Protein AF-A0A0C9RWY4-F1 (afdb_monomer)

Foldseek 3Di:
DLLVVLVVLLVVCVVPNPVVVLVVADLDLVVLVVLLVQLVVQQLPDPSSQSVNLSSLLNLLSNLQDPDAQQVPPPPDPVDDRSLVSLVVSLLRNCPDPGPSVVSSVSSCVSNCPHPNRVVPCVVVVVVSVVVVVVD

pLDDT: mean 85.68, std 7.78, range [58.12, 93.0]

Secondary structure (DSSP, 8-state):
-HHHHHHHHHHHHHHH-HHHHHHHS---GGGHHHHHHHHHHS-TT-TTTHHHHHHHHHHHHHHHHSSS-GGGG----TTS--HHHHHHHHHHHHHHS-STTHHHHHHHHHHHHTSTTTHHHHHHHHHHHHHHHH--

InterPro domains:
  IPR033162 Tubulin-folding cofactor D [PTHR12658] (3-130)

Radius of gyration: 14.64 Å; Cα contacts (8 Å, |Δi|>4): 133; chains: 1; bounding box: 32×34×41 Å

Structure (mmCIF, N/CA/C/O backbone):
data_AF-A0A0C9RWY4-F1
#
_entry.id   AF-A0A0C9RWY4-F1
#
loop_
_atom_site.group_PDB
_atom_site.id
_atom_site.type_symbol
_atom_site.label_atom_id
_atom_site.label_alt_id
_atom_site.label_comp_id
_atom_site.label_asym_id
_atom_site.label_entity_id
_atom_site.label_seq_id
_atom_site.pdbx_PDB_ins_code
_atom_site.Cartn_x
_atom_site.Cartn_y
_atom_site.Cartn_z
_atom_site.occupancy
_atom_site.B_iso_or_equiv
_atom_site.auth_seq_id
_atom_site.auth_comp_id
_atom_site.auth_asym_id
_atom_site.auth_atom_id
_atom_site.pdbx_PDB_model_num
ATOM 1 N N . MET A 1 1 ? 6.882 -14.864 -14.423 1.00 74.62 1 MET A N 1
ATOM 2 C CA . MET A 1 1 ? 5.593 -14.681 -15.126 1.00 74.62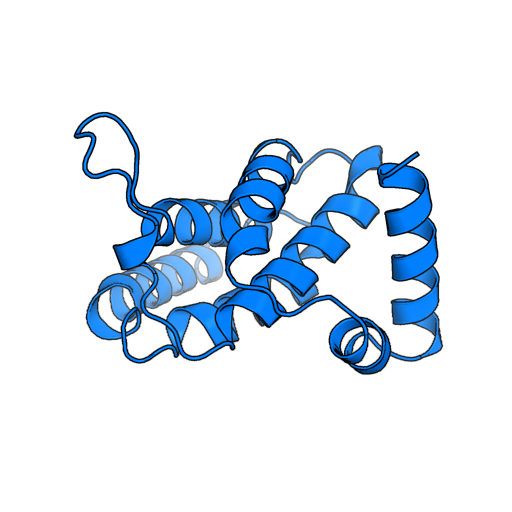 1 MET A CA 1
ATOM 3 C C . MET A 1 1 ? 4.788 -13.520 -14.545 1.00 74.62 1 MET A C 1
ATOM 5 O O . MET A 1 1 ? 4.577 -12.563 -15.271 1.00 74.62 1 MET A O 1
ATOM 9 N N . LEU A 1 2 ? 4.423 -13.533 -13.251 1.00 82.88 2 LEU A N 1
ATOM 10 C CA . LEU A 1 2 ? 3.651 -12.445 -12.615 1.00 82.88 2 LEU A CA 1
ATOM 11 C C . LEU A 1 2 ? 4.293 -11.055 -12.775 1.00 82.88 2 LEU A C 1
ATOM 13 O O . LEU A 1 2 ? 3.631 -10.122 -13.212 1.00 82.88 2 LEU A O 1
ATOM 17 N N . HIS A 1 3 ? 5.589 -10.934 -12.478 1.00 84.25 3 HIS A N 1
ATOM 18 C CA . HIS A 1 3 ? 6.344 -9.682 -12.620 1.00 84.25 3 HIS A CA 1
ATOM 19 C C . HIS A 1 3 ? 6.271 -9.097 -14.042 1.00 84.25 3 HIS A C 1
ATOM 21 O O . HIS A 1 3 ? 6.014 -7.909 -14.216 1.00 84.25 3 HIS A O 1
ATOM 27 N N . THR A 1 4 ? 6.390 -9.950 -15.060 1.00 86.25 4 THR A N 1
ATOM 28 C CA . THR A 1 4 ? 6.280 -9.564 -16.472 1.00 86.25 4 THR A CA 1
ATOM 29 C C . THR A 1 4 ? 4.877 -9.059 -16.811 1.00 86.25 4 THR A C 1
ATOM 31 O O . THR A 1 4 ? 4.742 -8.024 -17.460 1.00 86.25 4 THR A O 1
ATOM 34 N N . CYS A 1 5 ? 3.828 -9.735 -16.325 1.00 88.62 5 CYS A N 1
ATOM 35 C CA . CYS A 1 5 ? 2.444 -9.280 -16.489 1.00 88.62 5 CYS A CA 1
ATOM 36 C C . CYS A 1 5 ? 2.221 -7.906 -15.843 1.00 88.62 5 CYS A C 1
ATOM 38 O O . CYS A 1 5 ? 1.637 -7.023 -16.468 1.00 88.62 5 CYS A O 1
ATOM 40 N N . MET A 1 6 ? 2.740 -7.698 -14.628 1.00 87.75 6 MET A N 1
ATOM 41 C CA . MET A 1 6 ? 2.672 -6.399 -13.953 1.00 87.75 6 MET A CA 1
ATOM 42 C C . MET A 1 6 ? 3.408 -5.322 -14.753 1.00 87.75 6 MET A C 1
ATOM 44 O O . MET A 1 6 ? 2.882 -4.227 -14.921 1.00 87.75 6 MET A O 1
ATOM 48 N N . GLY A 1 7 ? 4.569 -5.645 -15.332 1.00 87.56 7 GLY A N 1
ATOM 49 C CA . GLY A 1 7 ? 5.285 -4.759 -16.251 1.00 87.56 7 GLY A CA 1
ATOM 50 C C . GLY A 1 7 ? 4.425 -4.298 -17.433 1.00 87.56 7 GLY A C 1
ATOM 51 O O . GLY A 1 7 ? 4.360 -3.100 -17.708 1.00 87.56 7 GLY A O 1
ATOM 52 N N . PHE A 1 8 ? 3.704 -5.215 -18.087 1.00 89.81 8 PHE A N 1
ATOM 53 C CA . PHE A 1 8 ? 2.779 -4.863 -19.172 1.00 89.81 8 PHE A CA 1
ATOM 54 C C . PHE A 1 8 ? 1.626 -3.970 -18.702 1.00 89.81 8 PHE A C 1
ATOM 56 O O . PHE A 1 8 ? 1.309 -2.984 -19.368 1.00 89.81 8 PHE A O 1
ATOM 63 N N . LEU A 1 9 ? 1.029 -4.261 -17.543 1.00 90.12 9 LEU A N 1
ATOM 64 C CA . LEU A 1 9 ? -0.034 -3.426 -16.976 1.00 90.12 9 LEU A CA 1
ATOM 65 C C . LEU A 1 9 ? 0.460 -2.005 -16.674 1.00 90.12 9 LEU A C 1
ATOM 67 O O . LEU A 1 9 ? -0.243 -1.039 -16.977 1.00 90.12 9 LEU A O 1
ATOM 71 N N . VAL A 1 10 ? 1.695 -1.852 -16.178 1.00 90.00 10 VAL A N 1
ATOM 72 C CA . VAL A 1 10 ? 2.297 -0.526 -15.974 1.00 90.00 10 VAL A CA 1
ATOM 73 C C . VAL A 1 10 ? 2.377 0.257 -17.282 1.00 90.00 10 VAL A C 1
ATOM 75 O O . VAL A 1 10 ? 2.015 1.433 -17.298 1.00 90.00 10 VAL A O 1
ATOM 78 N N . VAL A 1 11 ? 2.778 -0.368 -18.391 1.00 90.69 11 VAL A N 1
ATOM 79 C CA . VAL A 1 11 ? 2.812 0.310 -19.700 1.00 90.69 11 VAL A CA 1
ATOM 80 C C . VAL A 1 11 ? 1.421 0.822 -20.095 1.00 90.69 11 VAL A C 1
ATOM 82 O O . VAL A 1 11 ? 1.286 1.961 -20.546 1.00 90.69 11 VAL A O 1
ATOM 85 N N . VAL A 1 12 ? 0.365 0.040 -19.852 1.00 90.25 12 VAL A N 1
ATOM 86 C CA . VAL A 1 12 ? -1.020 0.473 -20.112 1.00 90.25 12 VAL A CA 1
ATOM 87 C C . VAL A 1 12 ? -1.405 1.664 -19.230 1.00 90.25 12 VAL A C 1
ATOM 89 O O . VAL A 1 12 ? -1.970 2.635 -19.741 1.00 90.25 12 VAL A O 1
ATOM 92 N N . THR A 1 13 ? -1.051 1.647 -17.937 1.00 89.88 13 THR A N 1
ATOM 93 C CA . THR A 1 13 ? -1.325 2.791 -17.046 1.00 89.88 13 THR A CA 1
ATOM 94 C C . THR A 1 13 ? -0.635 4.073 -17.503 1.00 89.88 13 THR A C 1
ATOM 96 O O . THR A 1 13 ? -1.215 5.148 -17.374 1.00 89.88 13 THR A O 1
ATOM 99 N N . GLN A 1 14 ? 0.561 3.981 -18.089 1.00 87.06 14 GLN A N 1
ATOM 100 C CA . GLN A 1 14 ? 1.275 5.139 -18.631 1.00 87.06 14 GLN A CA 1
ATOM 101 C C . GLN A 1 14 ? 0.619 5.683 -19.909 1.00 87.06 14 GLN A C 1
ATOM 103 O O . GLN A 1 14 ? 0.585 6.893 -20.107 1.00 87.06 14 GLN A O 1
ATOM 108 N N . ALA A 1 15 ? 0.068 4.813 -20.760 1.00 89.69 15 ALA A N 1
ATOM 109 C CA . ALA A 1 15 ? -0.509 5.200 -22.050 1.00 89.69 15 ALA A CA 1
ATOM 110 C C . ALA A 1 15 ? -1.980 5.659 -21.990 1.00 89.69 15 ALA A C 1
ATOM 112 O O . ALA A 1 15 ? -2.448 6.356 -22.895 1.00 89.69 15 ALA A O 1
ATOM 113 N N . ARG A 1 16 ? -2.746 5.210 -20.989 1.00 87.44 16 ARG A N 1
ATOM 114 C CA . ARG A 1 16 ? -4.197 5.469 -20.866 1.00 87.44 16 ARG A CA 1
ATOM 115 C C . ARG A 1 16 ? -4.618 6.016 -19.500 1.00 87.44 16 ARG A C 1
ATOM 117 O O . ARG A 1 16 ? -5.779 6.370 -19.321 1.00 87.44 16 ARG A O 1
ATOM 124 N N . GLY A 1 17 ? -3.688 6.107 -18.554 1.00 87.31 17 GLY A N 1
ATOM 125 C CA . GLY A 1 17 ? -3.962 6.446 -17.162 1.00 87.31 17 GLY A CA 1
ATOM 126 C C . GLY A 1 17 ? -4.303 5.218 -16.313 1.00 87.31 17 GLY A C 1
ATOM 127 O O . GLY A 1 17 ? -4.829 4.214 -16.796 1.00 87.31 17 GLY A O 1
ATOM 128 N N . TYR A 1 18 ? -4.027 5.311 -15.011 1.00 88.00 18 TYR A N 1
ATOM 129 C CA . TYR A 1 18 ? -4.244 4.215 -14.058 1.00 88.00 18 TYR A CA 1
ATOM 130 C C . TYR A 1 18 ? -5.725 3.840 -13.882 1.00 88.00 18 TYR A C 1
ATOM 132 O O . TYR A 1 18 ? -6.028 2.681 -13.616 1.00 88.00 18 TYR A O 1
ATOM 140 N N . LYS A 1 19 ? -6.650 4.792 -14.085 1.00 87.88 19 LYS A N 1
ATOM 141 C CA . LYS A 1 19 ? -8.101 4.591 -13.905 1.00 87.88 19 LYS A CA 1
ATOM 142 C C . LYS A 1 19 ? -8.657 3.460 -14.769 1.00 87.88 19 LYS A C 1
ATOM 144 O O . LYS A 1 19 ? -9.487 2.691 -14.301 1.00 87.88 19 LYS A O 1
ATOM 149 N N . LEU A 1 20 ? -8.187 3.344 -16.015 1.00 89.38 20 LEU A N 1
ATOM 150 C CA . LEU A 1 20 ? -8.634 2.285 -16.918 1.00 89.38 20 LEU A CA 1
ATOM 151 C C . LEU A 1 20 ? -8.246 0.904 -16.381 1.00 89.38 20 LEU A C 1
ATOM 153 O O . LEU A 1 20 ? -9.071 0.002 -16.363 1.00 89.38 20 LEU A O 1
ATOM 157 N N . VAL A 1 21 ? -7.001 0.752 -15.924 1.00 89.00 21 VAL A N 1
ATOM 158 C CA . VAL A 1 21 ? -6.496 -0.526 -15.403 1.00 89.00 21 VAL A CA 1
ATOM 159 C C . VAL A 1 21 ? -7.199 -0.891 -14.102 1.00 89.00 21 VAL A C 1
ATOM 161 O O . VAL A 1 21 ? -7.655 -2.018 -13.967 1.00 89.00 21 VAL A O 1
ATOM 164 N N . VAL A 1 22 ? -7.358 0.075 -13.193 1.00 88.69 22 VAL A N 1
ATOM 165 C CA . VAL A 1 22 ? -8.083 -0.089 -11.925 1.00 88.69 22 VAL A CA 1
ATOM 166 C C . VAL A 1 22 ? -9.487 -0.661 -12.137 1.00 88.69 22 VAL A C 1
ATOM 168 O O . VAL A 1 22 ? -9.849 -1.616 -11.462 1.00 88.69 22 VAL A O 1
ATOM 171 N N . ASN A 1 23 ? -10.236 -0.158 -13.123 1.00 88.38 23 ASN A N 1
ATOM 172 C CA . ASN A 1 23 ? -11.589 -0.642 -13.419 1.00 88.38 23 ASN A CA 1
ATOM 173 C C . ASN A 1 23 ? -11.645 -2.118 -13.852 1.00 88.38 23 ASN A C 1
ATOM 175 O O . ASN A 1 23 ? -12.703 -2.737 -13.769 1.00 88.38 23 ASN A O 1
ATOM 179 N N . HIS A 1 24 ? -10.533 -2.670 -14.343 1.00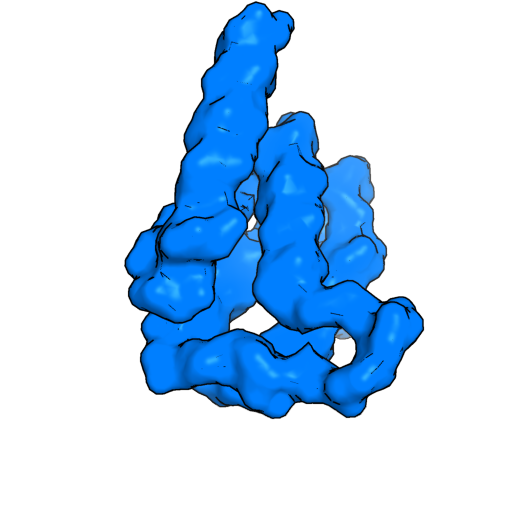 89.00 24 HIS A N 1
ATOM 180 C CA . HIS A 1 24 ? -10.433 -4.058 -14.795 1.00 89.00 24 HIS A CA 1
ATOM 181 C C . HIS A 1 24 ? -9.740 -4.981 -13.785 1.00 89.00 24 HIS A C 1
ATOM 183 O O . HIS A 1 24 ? -9.670 -6.186 -14.029 1.00 89.00 24 HIS A O 1
ATOM 189 N N . LEU A 1 25 ? -9.224 -4.450 -12.673 1.00 88.31 25 LEU A N 1
ATOM 190 C CA . LEU A 1 25 ? -8.688 -5.281 -11.600 1.00 88.31 25 LEU A CA 1
ATOM 191 C C . LEU A 1 25 ? -9.834 -5.996 -10.871 1.00 88.31 25 LEU A C 1
ATOM 193 O O . LEU A 1 25 ? -10.943 -5.464 -10.785 1.00 88.31 25 LEU A O 1
ATOM 197 N N . PRO A 1 26 ? -9.603 -7.209 -10.351 1.00 88.50 26 PRO A N 1
ATOM 198 C CA . PRO A 1 26 ? -10.598 -7.881 -9.531 1.00 88.50 26 PRO A CA 1
ATOM 199 C C . PRO A 1 26 ? -10.774 -7.125 -8.205 1.00 88.50 26 PRO A C 1
ATOM 201 O O . PRO A 1 26 ? -9.820 -6.616 -7.610 1.00 88.50 26 PRO A O 1
ATOM 204 N N . HIS A 1 27 ? -12.025 -7.055 -7.760 1.00 89.31 27 HIS A N 1
ATOM 205 C CA . HIS A 1 27 ? -12.450 -6.332 -6.559 1.00 89.31 27 HIS A CA 1
ATOM 206 C C . HIS A 1 27 ? -12.852 -7.302 -5.436 1.00 89.31 27 HIS A C 1
ATOM 208 O O . HIS A 1 27 ? -13.665 -6.965 -4.574 1.00 89.31 27 HIS A O 1
ATOM 214 N N . GLU A 1 28 ? -12.349 -8.537 -5.478 1.00 87.81 28 GLU A N 1
ATOM 215 C CA . GLU A 1 28 ? -12.722 -9.566 -4.516 1.00 87.81 28 GLU A CA 1
ATOM 216 C C . GLU A 1 28 ? -11.984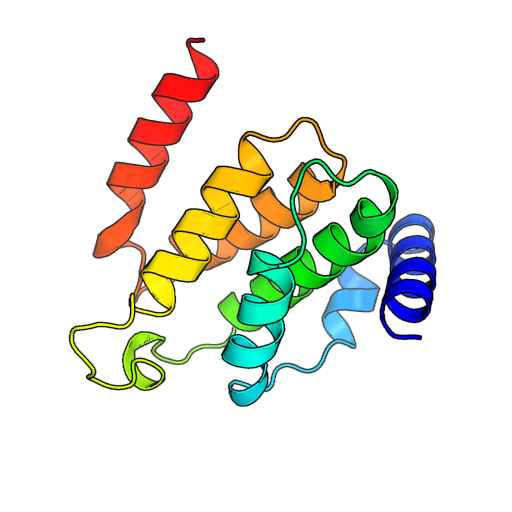 -9.373 -3.195 1.00 87.81 28 GLU A C 1
ATOM 218 O O . GLU A 1 28 ? -10.778 -9.143 -3.137 1.00 87.81 28 GLU A O 1
ATOM 223 N N . VAL A 1 29 ? -12.715 -9.504 -2.093 1.00 83.19 29 VAL A N 1
ATOM 224 C CA . VAL A 1 29 ? -12.159 -9.266 -0.757 1.00 83.19 29 VAL A CA 1
ATOM 225 C C . VAL A 1 29 ? -11.144 -10.352 -0.363 1.00 83.19 29 VAL A C 1
ATOM 227 O O . VAL A 1 29 ? -10.205 -10.094 0.389 1.00 83.19 29 VAL A O 1
ATOM 230 N N . SER A 1 30 ? -11.282 -11.557 -0.923 1.00 85.56 30 SER A N 1
ATOM 231 C CA . SER A 1 30 ? -10.315 -12.656 -0.806 1.00 85.56 30 SER A CA 1
ATOM 232 C C . SER A 1 30 ? -8.927 -12.307 -1.343 1.00 85.56 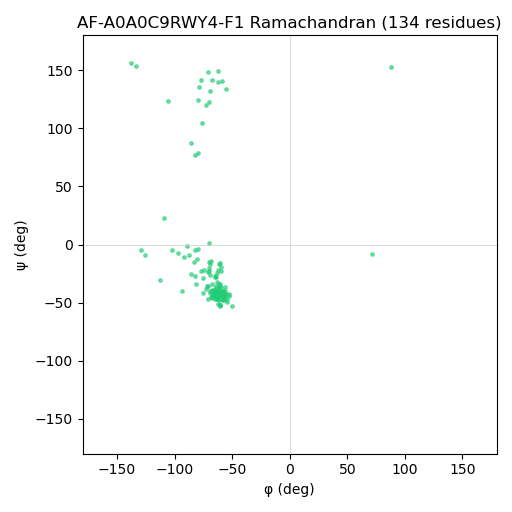30 SER A C 1
ATOM 234 O O . SER A 1 30 ? -7.951 -12.910 -0.896 1.00 85.56 30 SER A O 1
ATOM 236 N N . ASP A 1 31 ? -8.817 -11.323 -2.242 1.00 88.50 31 ASP A N 1
ATOM 237 C CA . ASP A 1 31 ? -7.548 -10.944 -2.868 1.00 88.50 31 ASP A CA 1
ATOM 238 C C . ASP A 1 31 ? -6.681 -10.037 -1.984 1.00 88.50 31 ASP A C 1
ATOM 240 O O . ASP A 1 31 ? -5.489 -9.879 -2.245 1.00 88.50 31 ASP A O 1
ATOM 244 N N . ILE A 1 32 ? -7.221 -9.479 -0.897 1.00 88.81 32 ILE A N 1
ATOM 245 C CA . ILE A 1 32 ? -6.478 -8.557 -0.022 1.00 88.81 32 ILE A CA 1
ATOM 246 C C . ILE A 1 32 ? -5.255 -9.226 0.576 1.00 88.81 32 ILE A C 1
ATOM 248 O O . ILE A 1 32 ? -4.149 -8.705 0.473 1.00 88.81 32 ILE A O 1
ATOM 252 N N . GLU A 1 33 ? -5.444 -10.383 1.201 1.00 89.81 33 GLU A N 1
ATOM 253 C CA . GLU A 1 33 ? -4.371 -11.092 1.881 1.00 89.81 33 GLU A CA 1
ATOM 254 C C . GLU A 1 33 ? -3.245 -11.545 0.925 1.00 89.81 33 GLU A C 1
ATOM 256 O O . GLU A 1 33 ? -2.073 -11.309 1.242 1.00 89.81 33 GLU A O 1
ATOM 261 N N . PRO A 1 34 ? -3.518 -12.168 -0.242 1.00 90.38 34 PRO A N 1
ATOM 262 C CA . PRO A 1 34 ? -2.458 -12.515 -1.184 1.00 90.38 34 PRO A CA 1
ATOM 263 C C . PRO A 1 34 ? -1.781 -11.281 -1.801 1.00 90.38 34 PRO A C 1
ATOM 265 O O . PRO A 1 34 ? -0.553 -11.278 -1.917 1.00 90.38 34 PRO A O 1
ATOM 268 N N . VAL A 1 35 ? -2.525 -10.221 -2.150 1.00 91.81 35 VAL A N 1
ATOM 269 C CA . VAL A 1 35 ? -1.945 -8.979 -2.701 1.00 91.81 35 VAL A CA 1
ATOM 270 C C . VAL A 1 35 ? -1.071 -8.278 -1.661 1.00 91.81 35 VAL A C 1
ATOM 272 O O . VAL A 1 35 ? 0.044 -7.862 -1.978 1.00 91.81 35 VAL A O 1
ATOM 275 N N . LEU A 1 36 ? -1.520 -8.214 -0.407 1.00 91.50 36 LEU A N 1
ATOM 276 C CA . LEU A 1 36 ? -0.764 -7.644 0.704 1.00 91.50 36 LEU A CA 1
ATOM 277 C C . LEU A 1 36 ? 0.526 -8.424 0.970 1.00 91.50 36 LEU A C 1
ATOM 279 O O . LEU A 1 36 ? 1.593 -7.819 1.038 1.00 91.50 36 LEU A O 1
ATOM 283 N N . ARG A 1 37 ? 0.469 -9.762 1.030 1.00 91.12 37 ARG A N 1
ATOM 284 C CA . ARG A 1 37 ? 1.675 -10.596 1.195 1.00 91.12 37 ARG A CA 1
ATOM 285 C C . ARG A 1 37 ? 2.683 -10.399 0.069 1.00 91.12 37 ARG A C 1
ATOM 287 O O . ARG A 1 37 ? 3.890 -10.454 0.306 1.00 91.12 37 ARG A O 1
ATOM 294 N N . LEU A 1 38 ? 2.214 -10.201 -1.162 1.00 90.56 38 LEU A N 1
ATOM 295 C CA . LEU A 1 38 ? 3.091 -9.893 -2.289 1.00 90.56 38 LEU A CA 1
ATOM 296 C C . LEU A 1 38 ? 3.692 -8.491 -2.158 1.00 90.56 38 LEU A C 1
ATOM 298 O O . LEU A 1 38 ? 4.889 -8.334 -2.396 1.00 90.56 38 LEU A O 1
ATOM 302 N N . ALA A 1 39 ? 2.905 -7.496 -1.746 1.00 90.12 39 ALA A N 1
ATOM 303 C CA . ALA A 1 39 ? 3.380 -6.131 -1.537 1.00 90.12 39 ALA A CA 1
ATOM 304 C C . ALA A 1 39 ? 4.449 -6.060 -0.433 1.00 90.12 39 ALA A C 1
ATOM 306 O O . ALA A 1 39 ? 5.487 -5.444 -0.641 1.00 90.12 39 ALA A O 1
ATOM 307 N N . GLU A 1 40 ? 4.260 -6.765 0.685 1.00 90.38 40 GLU A N 1
ATOM 308 C CA . GLU A 1 40 ? 5.236 -6.844 1.785 1.00 90.38 40 GLU A CA 1
ATOM 309 C C . GLU A 1 40 ? 6.569 -7.470 1.354 1.00 90.38 40 GLU A C 1
ATOM 311 O O . GLU A 1 40 ? 7.635 -7.058 1.805 1.00 90.38 40 GLU A O 1
ATOM 316 N N . ARG A 1 41 ? 6.524 -8.470 0.466 1.00 87.44 41 ARG A N 1
ATOM 317 C CA . ARG A 1 41 ? 7.729 -9.120 -0.079 1.00 87.44 41 ARG A CA 1
ATOM 318 C C . ARG A 1 41 ? 8.423 -8.278 -1.143 1.00 87.44 41 ARG A C 1
ATOM 320 O O . ARG A 1 41 ? 9.604 -8.484 -1.417 1.00 87.44 41 ARG A O 1
ATOM 327 N N . THR A 1 42 ? 7.688 -7.372 -1.777 1.00 82.00 42 THR A N 1
ATOM 328 C CA . THR A 1 42 ? 8.205 -6.531 -2.849 1.00 82.00 42 THR A CA 1
ATOM 329 C C . THR A 1 42 ? 8.870 -5.312 -2.223 1.00 82.00 42 THR A C 1
ATOM 331 O O . THR A 1 42 ? 8.232 -4.285 -2.016 1.00 82.00 42 THR A O 1
ATOM 334 N N . ALA A 1 43 ? 10.157 -5.440 -1.886 1.00 67.75 43 ALA A N 1
ATOM 335 C CA . ALA A 1 43 ? 10.911 -4.363 -1.252 1.00 67.75 43 ALA A CA 1
ATOM 336 C C . ALA A 1 43 ? 10.849 -3.066 -2.093 1.00 67.75 43 ALA A C 1
ATOM 338 O O . ALA A 1 43 ? 11.077 -3.124 -3.309 1.00 67.75 43 ALA A O 1
ATOM 339 N N . PRO A 1 44 ? 10.589 -1.899 -1.471 1.00 67.31 44 PRO A N 1
ATOM 340 C CA . PRO A 1 44 ? 10.410 -0.630 -2.185 1.00 67.31 44 PRO A CA 1
ATOM 341 C C . PRO A 1 44 ? 11.671 -0.169 -2.942 1.00 67.31 44 PRO A C 1
ATOM 343 O O . PRO A 1 44 ? 11.564 0.519 -3.959 1.00 67.31 44 PRO A O 1
ATOM 346 N N . ASP A 1 45 ? 12.854 -0.615 -2.510 1.00 67.75 45 ASP A N 1
ATOM 347 C CA . ASP A 1 45 ? 14.147 -0.216 -3.083 1.00 67.75 45 ASP A CA 1
ATOM 348 C C . ASP A 1 45 ? 14.600 -1.069 -4.277 1.00 67.75 45 ASP A C 1
ATOM 350 O O . ASP A 1 45 ? 15.563 -0.736 -4.970 1.00 67.75 45 ASP A O 1
ATOM 354 N N . SER A 1 46 ? 13.904 -2.171 -4.567 1.00 76.50 46 SER A N 1
ATOM 355 C CA . SER A 1 46 ? 14.265 -3.038 -5.691 1.00 76.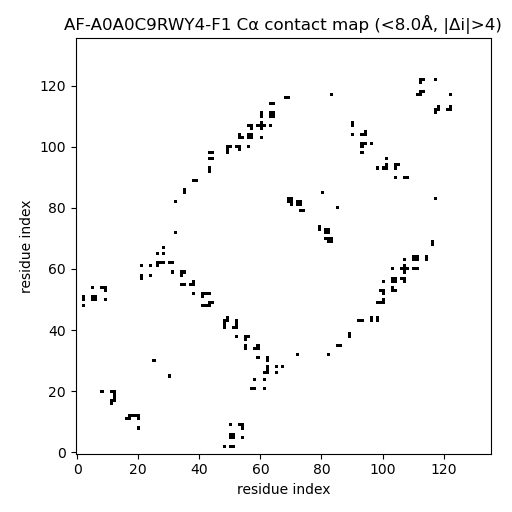50 46 SER A CA 1
ATOM 356 C C . SER A 1 46 ? 13.841 -2.410 -7.020 1.00 76.50 46 SER A C 1
ATOM 358 O O . SER A 1 46 ? 12.666 -2.445 -7.388 1.00 76.50 46 SER A O 1
ATOM 360 N N . PHE A 1 47 ? 14.803 -1.874 -7.783 1.00 76.81 47 PHE A N 1
ATOM 361 C CA . PHE A 1 47 ? 14.545 -1.258 -9.093 1.00 76.81 47 PHE A CA 1
ATOM 362 C C . PHE A 1 47 ? 13.831 -2.212 -10.061 1.00 76.81 47 PHE A C 1
ATOM 364 O O . PHE A 1 47 ? 12.851 -1.822 -10.696 1.00 76.81 47 PHE A O 1
ATOM 371 N N . GLU A 1 48 ? 14.262 -3.476 -10.096 1.00 80.94 48 GLU A N 1
ATOM 372 C CA . GLU A 1 48 ? 13.659 -4.532 -10.915 1.00 80.94 48 GLU A CA 1
ATOM 373 C C . GLU A 1 48 ? 12.176 -4.731 -10.591 1.00 80.94 48 GLU A C 1
ATOM 375 O O . GLU A 1 48 ? 11.345 -4.848 -11.487 1.00 80.94 48 GLU A O 1
ATOM 380 N N . LEU A 1 49 ? 11.804 -4.720 -9.309 1.00 84.69 49 LEU A N 1
ATOM 381 C CA . LEU A 1 49 ? 10.438 -5.005 -8.868 1.00 84.69 49 LEU A CA 1
ATOM 382 C C . LEU A 1 49 ? 9.536 -3.767 -8.811 1.00 84.69 49 LEU A C 1
ATOM 384 O O . LEU A 1 49 ? 8.343 -3.894 -8.534 1.00 84.69 49 LEU A O 1
ATOM 388 N N . ARG A 1 50 ? 10.056 -2.579 -9.129 1.00 82.38 50 ARG A N 1
ATOM 389 C CA . ARG A 1 50 ? 9.305 -1.317 -9.094 1.00 82.38 50 ARG A CA 1
ATOM 390 C C . ARG A 1 50 ? 7.983 -1.353 -9.881 1.00 82.38 50 ARG A C 1
ATOM 392 O O . ARG A 1 50 ? 6.990 -0.864 -9.340 1.00 82.38 50 ARG A O 1
ATOM 399 N N . PRO A 1 51 ? 7.898 -1.938 -11.098 1.00 86.62 51 PRO A N 1
ATOM 400 C CA . PRO A 1 51 ? 6.621 -2.049 -11.807 1.00 86.62 51 PRO A CA 1
ATOM 401 C C . PRO A 1 51 ? 5.612 -2.929 -11.060 1.00 86.62 51 PRO A C 1
ATOM 403 O O . PRO A 1 51 ? 4.419 -2.644 -11.050 1.00 86.62 51 PRO A O 1
ATOM 406 N N . THR A 1 52 ? 6.104 -3.981 -10.400 1.00 89.38 52 THR A N 1
ATOM 407 C CA . THR A 1 52 ? 5.274 -4.891 -9.604 1.00 89.38 52 THR A CA 1
ATOM 408 C C . THR A 1 52 ? 4.779 -4.210 -8.334 1.00 89.38 52 THR A C 1
ATOM 410 O O . THR A 1 52 ? 3.580 -4.243 -8.085 1.00 89.38 52 THR A O 1
ATOM 413 N N . SER A 1 53 ? 5.651 -3.520 -7.589 1.00 89.06 53 SER A N 1
ATOM 414 C CA . SER A 1 53 ? 5.245 -2.747 -6.406 1.00 89.06 53 SER A CA 1
ATOM 415 C C . SER A 1 53 ? 4.174 -1.710 -6.763 1.00 89.06 53 SER A C 1
ATOM 417 O O . SER A 1 53 ? 3.114 -1.679 -6.145 1.00 89.06 53 SER A O 1
ATOM 419 N N . TYR A 1 54 ? 4.381 -0.943 -7.839 1.00 90.12 54 TYR A N 1
ATOM 420 C CA . TYR A 1 54 ? 3.403 0.044 -8.305 1.00 90.12 54 TYR A CA 1
ATOM 421 C C . TYR A 1 54 ? 2.022 -0.572 -8.595 1.00 90.12 54 TYR A C 1
ATOM 423 O O . TYR A 1 54 ? 1.009 -0.022 -8.164 1.00 90.12 54 TYR A O 1
ATOM 431 N N . MET A 1 55 ? 1.965 -1.721 -9.282 1.00 91.44 55 MET A N 1
ATOM 432 C CA . MET A 1 55 ? 0.691 -2.401 -9.563 1.00 91.44 55 MET A CA 1
ATOM 433 C C . MET A 1 55 ? 0.038 -3.005 -8.332 1.00 91.44 55 MET A C 1
ATOM 435 O O . MET A 1 55 ? -1.176 -2.886 -8.186 1.00 91.44 55 MET A O 1
ATOM 439 N N . LEU A 1 56 ? 0.817 -3.603 -7.433 1.00 92.06 56 LEU A N 1
ATOM 440 C CA . LEU A 1 56 ? 0.289 -4.167 -6.194 1.00 92.06 56 LEU A CA 1
ATOM 441 C C . LEU A 1 56 ? -0.285 -3.077 -5.285 1.00 92.06 56 LEU A C 1
ATOM 443 O O . LEU A 1 56 ? -1.360 -3.263 -4.728 1.00 92.06 56 LEU A O 1
ATOM 447 N N . LEU A 1 57 ? 0.377 -1.923 -5.182 1.00 92.38 57 LEU A N 1
ATOM 448 C CA . LEU A 1 57 ? -0.114 -0.784 -4.404 1.00 92.38 57 LEU A CA 1
ATOM 449 C C . LEU A 1 57 ? -1.389 -0.181 -4.999 1.00 92.38 57 LEU A C 1
ATOM 451 O O . LEU A 1 57 ? -2.319 0.131 -4.258 1.00 92.38 57 LEU A O 1
ATOM 455 N N . LEU A 1 58 ? -1.458 -0.049 -6.328 1.00 92.06 58 LEU A N 1
ATOM 456 C CA . LEU A 1 58 ? -2.678 0.393 -7.004 1.00 92.06 58 LEU A CA 1
ATOM 457 C C . LEU A 1 58 ? -3.828 -0.577 -6.753 1.00 92.06 58 LEU A C 1
ATOM 459 O O . LEU A 1 58 ? -4.907 -0.141 -6.367 1.00 92.06 58 LEU A O 1
ATOM 463 N N . TRP A 1 59 ? -3.590 -1.879 -6.916 1.00 93.00 59 TRP A N 1
ATOM 464 C CA . TRP A 1 59 ? -4.602 -2.901 -6.673 1.00 93.00 59 TRP A CA 1
ATOM 465 C C . TRP A 1 59 ? -5.050 -2.912 -5.210 1.00 93.00 59 TRP A C 1
ATOM 467 O O . TRP A 1 59 ? -6.245 -2.910 -4.937 1.00 93.00 59 TRP A O 1
ATOM 477 N N . LEU A 1 60 ? -4.125 -2.798 -4.257 1.00 91.75 60 LEU A N 1
ATOM 478 C CA . LEU A 1 60 ? -4.467 -2.692 -2.841 1.00 91.75 60 LEU A CA 1
ATOM 479 C C . LEU A 1 60 ? -5.303 -1.434 -2.544 1.00 91.75 60 LEU A C 1
ATOM 481 O O . LEU A 1 60 ? -6.193 -1.478 -1.699 1.00 91.75 60 LEU A O 1
ATOM 485 N N . GLY A 1 61 ? -5.068 -0.329 -3.262 1.00 91.56 61 GLY A N 1
ATOM 486 C CA . GLY A 1 61 ? -5.887 0.883 -3.175 1.00 91.56 61 GLY A CA 1
ATOM 487 C C . GLY A 1 61 ? -7.304 0.695 -3.722 1.00 91.56 61 GLY A C 1
ATOM 488 O O . GLY A 1 61 ? -8.256 1.246 -3.183 1.00 91.56 61 GLY A O 1
ATOM 489 N N . VAL A 1 62 ? -7.464 -0.128 -4.757 1.00 91.31 62 VAL A N 1
ATOM 490 C CA . VAL A 1 62 ? -8.783 -0.524 -5.272 1.00 91.31 62 VAL A CA 1
ATOM 491 C C . VAL A 1 62 ? -9.514 -1.401 -4.265 1.00 91.31 62 VAL A C 1
ATOM 493 O O . VAL A 1 62 ? -10.676 -1.155 -3.948 1.00 91.31 62 VAL A O 1
ATOM 496 N N . LEU A 1 63 ? -8.819 -2.391 -3.706 1.00 90.50 63 LEU A N 1
ATOM 497 C CA . LEU A 1 63 ? -9.377 -3.270 -2.685 1.00 90.50 63 LEU A CA 1
ATOM 498 C C . LEU A 1 63 ? -9.744 -2.495 -1.413 1.00 90.50 63 LEU A C 1
ATOM 500 O O . LEU A 1 63 ? -10.735 -2.822 -0.767 1.00 90.50 63 LEU A O 1
ATOM 504 N N . SER A 1 64 ? -9.012 -1.432 -1.065 1.00 88.31 64 SER A N 1
ATOM 505 C CA . SER A 1 64 ? -9.336 -0.613 0.106 1.00 88.31 64 SER A CA 1
ATOM 506 C C . SER A 1 64 ? -10.608 0.227 -0.070 1.00 88.31 64 SER A C 1
ATOM 508 O O . SER A 1 64 ? -11.248 0.526 0.937 1.00 88.31 64 SER A O 1
ATOM 510 N N . MET A 1 65 ? -11.034 0.533 -1.304 1.00 87.06 65 MET A N 1
ATOM 511 C CA . MET A 1 65 ? -12.308 1.218 -1.575 1.00 87.06 65 MET A CA 1
ATOM 512 C C . MET A 1 65 ? -13.545 0.350 -1.318 1.00 87.06 65 MET A C 1
ATOM 514 O O . MET A 1 65 ? -14.636 0.891 -1.126 1.00 87.06 65 MET A O 1
ATOM 518 N N . VAL A 1 66 ? -13.420 -0.981 -1.363 1.00 86.19 66 VAL A N 1
ATOM 519 C CA . VAL A 1 66 ? -14.590 -1.864 -1.265 1.00 86.19 66 VAL A CA 1
ATOM 520 C C . VAL A 1 66 ? -15.163 -1.788 0.166 1.00 86.19 66 VAL A C 1
ATOM 522 O O . VAL A 1 66 ? -14.407 -1.881 1.139 1.00 86.19 66 VAL A O 1
ATOM 525 N N . PRO A 1 67 ? -16.490 -1.609 0.337 1.00 80.12 67 PRO A N 1
ATOM 526 C CA . PRO A 1 67 ? -17.108 -1.372 1.641 1.00 80.12 67 PRO A CA 1
ATOM 527 C C . PRO A 1 67 ? -17.277 -2.678 2.434 1.00 80.12 67 PRO A C 1
ATOM 529 O O . PRO A 1 67 ? -18.359 -3.254 2.510 1.00 80.12 67 PRO A O 1
ATOM 532 N N . PHE A 1 68 ? -16.200 -3.159 3.044 1.00 81.12 68 PHE A N 1
ATOM 533 C CA . PHE A 1 68 ? -16.208 -4.294 3.972 1.00 81.12 68 PHE A CA 1
ATOM 534 C C . PHE A 1 68 ? -15.299 -3.982 5.164 1.00 81.12 68 PHE A C 1
ATOM 536 O O . PHE A 1 68 ? -14.375 -3.189 5.040 1.00 81.12 68 PHE A O 1
ATOM 543 N N . GLN A 1 69 ? -15.521 -4.611 6.316 1.00 80.31 69 GLN A N 1
ATOM 544 C CA . GLN A 1 69 ? -14.678 -4.407 7.502 1.00 80.31 69 GLN A CA 1
ATOM 545 C C . GLN A 1 69 ? -13.381 -5.219 7.398 1.00 80.31 69 GLN A C 1
ATOM 547 O O . GLN A 1 69 ? -13.439 -6.444 7.259 1.00 80.31 69 GLN A O 1
ATOM 552 N N . LEU A 1 70 ? -12.221 -4.560 7.507 1.00 80.81 70 LEU A N 1
ATOM 553 C CA . LEU A 1 70 ? -10.908 -5.228 7.437 1.00 80.81 70 LEU A CA 1
ATOM 554 C C . LEU A 1 70 ? -10.667 -6.209 8.592 1.00 80.81 70 LEU A C 1
ATOM 556 O O . LEU A 1 70 ? -9.985 -7.212 8.404 1.00 80.81 70 LEU A O 1
ATOM 560 N N . SER A 1 71 ? -11.295 -5.973 9.746 1.00 78.50 71 SER A N 1
ATOM 561 C CA . SER A 1 71 ? -11.200 -6.836 10.930 1.00 78.50 71 SER A CA 1
ATOM 562 C C . SER A 1 71 ? -11.678 -8.273 10.697 1.00 78.50 71 SER A C 1
ATOM 564 O O . SER A 1 71 ? -11.303 -9.170 11.442 1.00 78.50 71 SER A O 1
ATOM 566 N N . ARG A 1 72 ? -12.478 -8.532 9.651 1.00 79.75 72 ARG A N 1
ATOM 567 C CA . ARG A 1 72 ? -12.938 -9.891 9.308 1.00 79.75 72 ARG A CA 1
ATOM 568 C C . ARG A 1 72 ? -11.828 -10.807 8.789 1.00 79.75 72 ARG A C 1
ATOM 570 O O . ARG A 1 72 ? -12.031 -12.015 8.740 1.00 79.75 72 ARG A O 1
ATOM 577 N N . PHE A 1 73 ? -10.698 -10.238 8.376 1.00 76.25 73 PHE A N 1
ATOM 578 C CA . PHE A 1 73 ? -9.548 -10.979 7.853 1.00 76.25 73 PHE A CA 1
ATOM 579 C C . PHE A 1 73 ? -8.478 -11.232 8.912 1.00 76.25 73 PHE A C 1
ATOM 581 O O . PHE A 1 73 ? -7.534 -11.983 8.663 1.00 76.25 73 PHE A O 1
ATOM 588 N N . ASP A 1 74 ? -8.634 -10.646 10.097 1.00 79.88 74 ASP A N 1
ATOM 589 C CA . ASP A 1 74 ? -7.731 -10.895 11.204 1.00 79.88 74 ASP A CA 1
ATOM 590 C C . ASP A 1 74 ? -7.999 -12.300 11.746 1.00 79.88 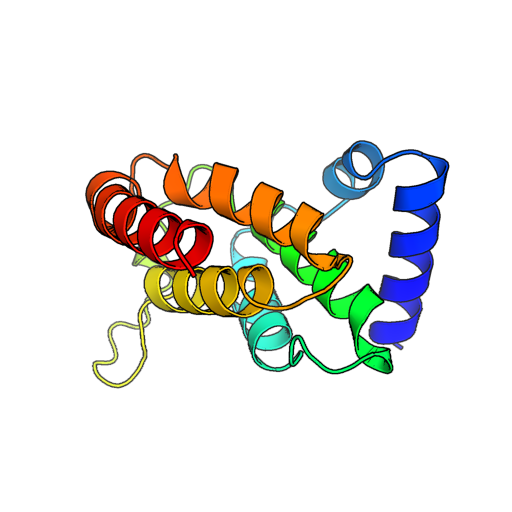74 ASP A C 1
ATOM 592 O O . ASP A 1 74 ? -9.101 -12.628 12.183 1.00 79.88 74 ASP A O 1
ATOM 596 N N . SER A 1 75 ? -6.978 -13.158 11.709 1.00 69.44 75 SER A N 1
ATOM 597 C CA . SER A 1 75 ? -7.096 -14.574 12.086 1.00 69.44 75 SER A CA 1
ATOM 598 C C . SER A 1 75 ? -7.305 -14.796 13.593 1.00 69.44 75 SER A C 1
ATOM 600 O O . SER A 1 75 ? -7.369 -15.935 14.035 1.00 69.44 75 SER A O 1
ATOM 602 N N . GLY A 1 76 ? -7.388 -13.730 14.400 1.00 65.19 76 GLY A N 1
ATOM 603 C CA . GLY A 1 76 ? -7.519 -13.791 15.862 1.00 65.19 76 GLY A CA 1
ATOM 604 C C . GLY A 1 76 ? -6.256 -14.254 16.599 1.00 65.19 76 GLY A C 1
ATOM 605 O O . GLY A 1 76 ? -6.194 -14.155 17.823 1.00 65.19 76 GLY A O 1
ATOM 606 N N . ASP A 1 77 ? -5.236 -14.713 15.871 1.00 71.81 77 ASP A N 1
ATOM 607 C CA . ASP A 1 77 ? -3.956 -15.125 16.432 1.00 71.81 77 ASP A CA 1
ATOM 608 C C . ASP A 1 77 ? -3.171 -13.917 16.950 1.00 71.81 77 ASP A C 1
ATOM 610 O O . ASP A 1 77 ? -2.814 -13.010 16.196 1.00 71.81 77 ASP A O 1
ATOM 614 N N . SER A 1 78 ? -2.815 -13.948 18.235 1.00 66.12 78 SER A N 1
ATOM 615 C CA . SER A 1 78 ? -2.053 -12.892 18.917 1.00 66.12 78 SER A CA 1
ATOM 616 C C . SER A 1 78 ? -0.662 -12.631 18.325 1.00 66.12 78 SER A C 1
ATOM 618 O O . SER A 1 78 ? -0.057 -11.600 18.610 1.00 66.12 78 SER A O 1
ATOM 620 N N . ASN A 1 79 ? -0.152 -13.549 17.500 1.00 70.00 79 ASN A N 1
ATOM 621 C CA . ASN A 1 79 ? 1.162 -13.448 16.873 1.00 70.00 79 ASN A CA 1
ATOM 622 C C . ASN A 1 79 ? 1.129 -12.782 15.482 1.00 70.00 79 ASN A C 1
ATOM 624 O O . ASN A 1 79 ? 2.181 -12.463 14.928 1.00 70.00 79 ASN A O 1
ATOM 628 N N . THR A 1 80 ? -0.061 -12.569 14.907 1.00 76.06 80 THR A N 1
ATOM 629 C CA . THR A 1 80 ? -0.219 -12.006 13.560 1.00 76.06 80 THR A CA 1
ATOM 630 C C . THR A 1 80 ? -0.696 -10.562 13.655 1.00 76.06 80 THR A C 1
ATOM 632 O O . THR A 1 80 ? -1.728 -10.273 14.255 1.00 76.06 80 THR A O 1
ATOM 635 N N . LYS A 1 81 ? 0.054 -9.628 13.053 1.00 85.12 81 LYS A N 1
ATOM 636 C CA . LYS A 1 81 ? -0.376 -8.225 12.957 1.00 85.12 81 LYS A CA 1
ATOM 637 C C . LYS A 1 81 ? -1.712 -8.141 12.204 1.00 85.12 81 LYS A C 1
ATOM 639 O O . LYS A 1 81 ? -1.843 -8.816 11.179 1.00 85.12 81 LYS A O 1
ATOM 644 N N . PRO A 1 82 ? -2.643 -7.271 12.631 1.00 89.25 82 PRO A N 1
ATOM 645 C CA . PRO A 1 82 ? -3.895 -7.100 11.916 1.00 89.25 82 PRO A CA 1
ATOM 646 C C . PRO A 1 82 ? -3.644 -6.573 10.500 1.00 89.25 82 PRO A C 1
ATOM 648 O O . PRO A 1 82 ? -2.681 -5.832 10.256 1.00 89.25 82 PRO A O 1
ATOM 651 N N . VAL A 1 83 ? -4.515 -6.942 9.562 1.00 89.81 83 VAL A N 1
ATOM 652 C CA . VAL A 1 83 ? -4.408 -6.590 8.137 1.00 89.81 83 VAL A CA 1
ATOM 653 C C . VAL A 1 83 ? -4.324 -5.074 7.957 1.00 89.81 83 VAL A C 1
ATOM 655 O O . VAL A 1 83 ? -3.499 -4.583 7.189 1.00 89.81 83 VAL A O 1
ATOM 658 N N . SER A 1 84 ? -5.099 -4.316 8.733 1.00 90.44 84 SER A N 1
ATOM 659 C CA . SER A 1 84 ? -5.059 -2.849 8.750 1.00 90.44 84 SER A CA 1
ATOM 660 C C . SER A 1 84 ? -3.669 -2.301 9.089 1.00 90.44 84 SER A C 1
ATOM 662 O O . SER A 1 84 ? -3.155 -1.432 8.383 1.00 90.44 84 SER A O 1
ATOM 664 N N . LYS A 1 85 ? -3.012 -2.844 10.122 1.00 90.81 85 LYS A N 1
ATOM 665 C CA . LYS A 1 85 ? -1.668 -2.410 10.525 1.00 90.81 85 LYS A CA 1
ATOM 666 C C . LYS A 1 85 ? -0.623 -2.769 9.473 1.00 90.81 85 LYS A C 1
ATOM 668 O O . LYS A 1 85 ? 0.264 -1.966 9.207 1.00 90.81 85 LYS A O 1
ATOM 673 N N . ARG A 1 86 ? -0.740 -3.942 8.852 1.00 92.25 86 ARG A N 1
ATOM 674 C CA . ARG A 1 86 ? 0.157 -4.381 7.773 1.00 92.25 86 ARG A CA 1
ATOM 675 C C . ARG A 1 86 ? 0.056 -3.477 6.543 1.00 92.25 86 ARG A C 1
ATOM 677 O O . ARG A 1 86 ? 1.079 -3.019 6.044 1.00 92.25 86 ARG A O 1
ATOM 684 N N . ILE A 1 87 ? -1.162 -3.144 6.103 1.00 92.12 87 ILE A N 1
ATOM 685 C CA . ILE A 1 87 ? -1.388 -2.186 5.005 1.00 92.12 87 ILE A CA 1
ATOM 686 C C . ILE A 1 87 ? -0.774 -0.825 5.353 1.00 92.12 87 ILE A C 1
ATOM 688 O O . ILE A 1 87 ? -0.105 -0.210 4.524 1.00 92.12 87 ILE A O 1
ATOM 692 N N . PHE A 1 88 ? -0.960 -0.370 6.589 1.00 92.31 88 PHE A N 1
ATOM 693 C CA . PHE A 1 88 ? -0.408 0.894 7.059 1.00 92.31 88 PHE A CA 1
ATOM 694 C C . PHE A 1 88 ? 1.130 0.923 7.057 1.00 92.31 88 PHE A C 1
ATOM 696 O O . PHE A 1 88 ? 1.726 1.898 6.596 1.00 92.31 88 PHE A O 1
ATOM 703 N N . ASP A 1 89 ? 1.776 -0.159 7.501 1.00 91.62 89 ASP A N 1
ATOM 704 C CA . ASP A 1 89 ? 3.235 -0.308 7.455 1.00 91.62 89 ASP A CA 1
ATOM 705 C C . ASP A 1 89 ? 3.740 -0.284 5.990 1.00 91.62 89 ASP A C 1
ATOM 707 O O . ASP A 1 89 ? 4.721 0.397 5.682 1.00 91.62 89 ASP A O 1
ATOM 711 N N . VAL A 1 90 ? 3.028 -0.943 5.063 1.00 91.50 90 VAL A N 1
ATOM 712 C CA . VAL A 1 90 ? 3.329 -0.921 3.615 1.00 91.50 90 VAL A CA 1
ATOM 713 C C . VAL A 1 90 ? 3.202 0.489 3.030 1.00 91.50 90 VAL A C 1
ATOM 715 O O . VAL A 1 90 ? 4.053 0.895 2.234 1.00 91.50 90 VAL A O 1
ATOM 718 N N . ILE A 1 91 ? 2.178 1.253 3.423 1.00 91.81 91 ILE A N 1
ATOM 719 C CA . ILE A 1 91 ? 1.995 2.648 2.995 1.00 91.81 91 ILE A CA 1
ATOM 720 C C . ILE A 1 91 ? 3.189 3.499 3.433 1.00 91.81 91 ILE A C 1
ATOM 722 O O . ILE A 1 91 ? 3.789 4.165 2.589 1.00 91.81 91 ILE A O 1
ATOM 726 N N . LYS A 1 92 ? 3.557 3.456 4.723 1.00 89.88 92 LYS A N 1
ATOM 727 C CA . LYS A 1 92 ? 4.685 4.233 5.264 1.00 89.88 92 LYS A CA 1
ATOM 728 C C . LYS A 1 92 ? 5.990 3.873 4.543 1.00 89.88 92 LYS A C 1
ATOM 730 O O . LYS A 1 92 ? 6.675 4.763 4.049 1.00 89.88 92 LYS A O 1
ATOM 735 N N . ALA A 1 93 ? 6.279 2.579 4.383 1.00 89.06 93 ALA A N 1
ATOM 736 C CA . ALA A 1 93 ? 7.495 2.107 3.719 1.00 89.06 93 ALA A CA 1
ATOM 737 C C . ALA A 1 93 ? 7.609 2.564 2.254 1.00 89.06 93 ALA A C 1
ATOM 739 O O . ALA A 1 93 ? 8.689 2.949 1.810 1.00 89.06 93 ALA A O 1
ATOM 740 N N . ASN A 1 94 ? 6.508 2.540 1.495 1.00 87.44 94 ASN A N 1
ATOM 741 C CA . ASN A 1 94 ? 6.541 2.932 0.084 1.00 87.44 94 ASN A CA 1
ATOM 742 C C . ASN A 1 94 ? 6.467 4.453 -0.124 1.00 87.44 94 ASN A C 1
ATOM 744 O O . ASN A 1 94 ? 6.996 4.933 -1.120 1.00 87.44 94 ASN A O 1
ATOM 748 N N . LEU A 1 95 ? 5.860 5.218 0.793 1.00 87.62 95 LEU A N 1
ATOM 749 C CA . LEU A 1 95 ? 5.863 6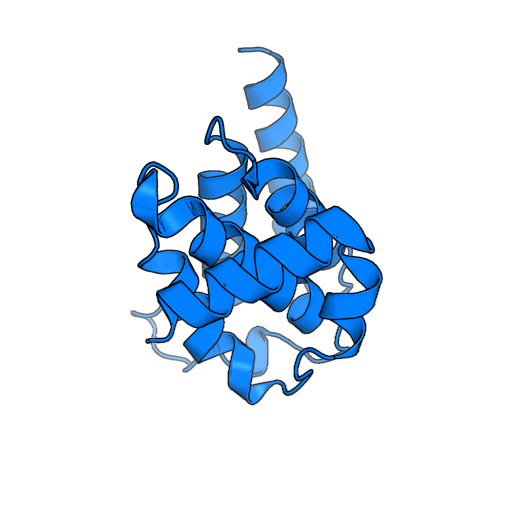.687 0.733 1.00 87.62 95 LEU A CA 1
ATOM 750 C C . LEU A 1 95 ? 7.233 7.288 1.075 1.00 87.62 95 LEU A C 1
ATOM 752 O O . LEU A 1 95 ? 7.610 8.285 0.465 1.00 87.62 95 LEU A O 1
ATOM 756 N N . SER A 1 96 ? 7.982 6.684 2.007 1.00 84.38 96 SER A N 1
ATOM 757 C CA . SER A 1 96 ? 9.357 7.108 2.324 1.00 84.38 96 SER A CA 1
ATOM 758 C C . SER A 1 96 ? 10.359 6.796 1.209 1.00 84.38 96 SER A C 1
ATOM 760 O O . SER A 1 96 ? 11.436 7.386 1.165 1.00 84.38 96 SER A O 1
ATOM 762 N N . ALA A 1 97 ? 10.039 5.866 0.308 1.00 80.88 97 ALA A N 1
ATOM 763 C CA . ALA A 1 97 ? 10.929 5.498 -0.783 1.00 80.88 97 ALA A CA 1
ATOM 764 C C . ALA A 1 97 ? 10.914 6.553 -1.902 1.00 80.88 97 ALA A C 1
ATOM 766 O O . ALA A 1 97 ? 9.871 7.083 -2.285 1.00 80.88 97 ALA A O 1
ATOM 767 N N . VAL A 1 98 ? 12.072 6.828 -2.508 1.00 66.31 98 VAL A N 1
ATOM 768 C CA . VAL A 1 98 ? 12.170 7.710 -3.685 1.00 66.31 98 VAL A CA 1
ATOM 769 C C . VAL A 1 98 ? 11.819 6.900 -4.935 1.00 66.31 98 VAL A C 1
ATOM 771 O O . VAL A 1 98 ? 12.686 6.442 -5.685 1.00 66.31 98 VAL A O 1
ATOM 774 N N . SER A 1 99 ? 10.528 6.645 -5.152 1.00 66.19 99 SER A N 1
ATOM 775 C CA . SER A 1 99 ? 10.076 5.756 -6.222 1.00 66.19 99 SER A CA 1
ATOM 776 C C . SER A 1 99 ? 8.916 6.337 -7.041 1.00 66.19 99 SER A C 1
ATOM 778 O O . SER A 1 99 ? 8.092 7.109 -6.560 1.00 66.19 99 SER A O 1
ATOM 780 N N . LYS A 1 100 ? 8.782 5.907 -8.307 1.00 60.28 100 LYS A N 1
ATOM 781 C CA . LYS A 1 100 ? 7.557 6.161 -9.100 1.00 60.28 100 LYS A CA 1
ATOM 782 C C . LYS A 1 100 ? 6.311 5.520 -8.467 1.00 60.28 100 LYS A C 1
ATOM 784 O O . LYS A 1 100 ? 5.193 5.902 -8.817 1.00 60.28 100 LYS A O 1
ATOM 789 N N . ALA A 1 101 ? 6.501 4.573 -7.541 1.00 65.06 101 ALA A N 1
ATOM 790 C CA . ALA A 1 101 ? 5.414 3.944 -6.812 1.00 65.06 101 ALA A CA 1
ATOM 791 C C . ALA A 1 101 ? 4.717 4.904 -5.839 1.00 65.06 101 ALA A C 1
ATOM 793 O O . ALA A 1 101 ? 3.573 4.645 -5.485 1.00 65.06 101 ALA A O 1
ATOM 794 N N . ASN A 1 102 ? 5.315 6.064 -5.534 1.00 75.94 102 ASN A N 1
ATOM 795 C CA . ASN A 1 102 ? 4.746 7.053 -4.616 1.00 75.94 102 ASN A CA 1
ATOM 796 C C . ASN A 1 102 ? 3.350 7.504 -5.049 1.00 75.94 102 ASN A C 1
ATOM 798 O O . ASN A 1 102 ? 2.476 7.646 -4.208 1.00 75.94 102 ASN A O 1
ATOM 802 N N . SER A 1 103 ? 3.088 7.634 -6.354 1.00 84.81 103 SER A N 1
ATOM 803 C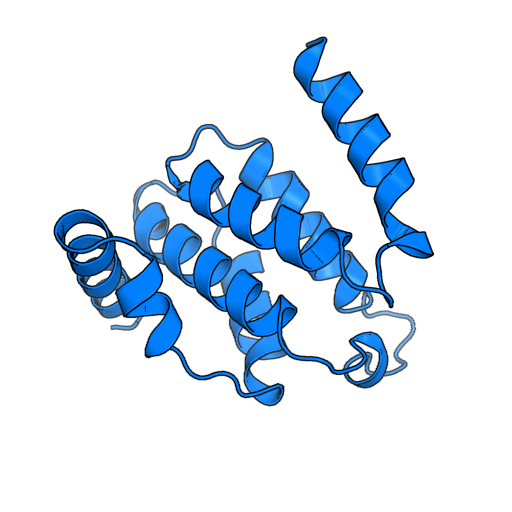 CA . SER A 1 103 ? 1.739 7.964 -6.841 1.00 84.81 103 SER A CA 1
ATOM 804 C C . SER A 1 103 ? 0.697 6.878 -6.523 1.00 84.81 103 SER A C 1
ATOM 806 O O . SER A 1 103 ? -0.434 7.203 -6.164 1.00 84.81 103 SER A O 1
ATOM 808 N N . ALA A 1 104 ? 1.076 5.597 -6.593 1.00 88.75 104 ALA A N 1
ATOM 809 C CA . ALA A 1 104 ? 0.222 4.484 -6.181 1.00 88.75 104 ALA A CA 1
ATOM 810 C C . ALA A 1 104 ? 0.086 4.405 -4.658 1.00 88.75 104 ALA A C 1
ATOM 812 O O . ALA A 1 104 ? -1.004 4.148 -4.158 1.00 88.75 104 ALA A O 1
ATOM 813 N N . SER A 1 105 ? 1.162 4.667 -3.914 1.00 89.31 105 SER A N 1
ATOM 814 C CA . SER A 1 105 ? 1.133 4.718 -2.450 1.00 89.31 105 SER A CA 1
ATOM 815 C C . SER A 1 105 ? 0.259 5.859 -1.936 1.00 89.31 105 SER A C 1
ATOM 817 O O . SER A 1 105 ? -0.487 5.651 -0.988 1.00 89.31 105 SER A O 1
ATOM 819 N N . SER A 1 106 ? 0.292 7.030 -2.581 1.00 90.38 106 SER A N 1
ATOM 820 C CA . SER A 1 106 ? -0.601 8.155 -2.283 1.00 90.38 106 SER A CA 1
ATOM 821 C C . SER A 1 106 ? -2.058 7.827 -2.601 1.00 90.38 106 SER A C 1
ATOM 823 O O . SER A 1 106 ? -2.953 8.200 -1.849 1.00 90.38 106 SER A O 1
ATOM 825 N N . PHE A 1 107 ? -2.312 7.113 -3.702 1.00 91.31 107 PHE A N 1
ATOM 826 C CA . PHE A 1 107 ? -3.653 6.629 -4.027 1.00 91.31 107 PHE A CA 1
ATOM 827 C C . PHE A 1 107 ? -4.160 5.652 -2.956 1.00 91.31 107 PHE A C 1
ATOM 829 O O . PHE A 1 107 ? -5.236 5.850 -2.395 1.00 91.31 107 PHE A O 1
ATOM 836 N N . LEU A 1 108 ? -3.358 4.641 -2.613 1.00 92.50 108 LEU A N 1
ATOM 837 C CA . LEU A 1 108 ? -3.671 3.683 -1.556 1.00 92.50 108 LEU A CA 1
ATOM 838 C C . LEU A 1 108 ? -3.910 4.381 -0.212 1.00 92.50 108 LEU A C 1
ATOM 840 O O . LEU A 1 108 ? -4.895 4.068 0.452 1.00 92.50 108 LEU A O 1
ATOM 844 N N . SER A 1 109 ? -3.044 5.316 0.190 1.00 92.44 109 SER A N 1
ATOM 845 C CA . SER A 1 109 ? -3.164 6.001 1.477 1.00 92.44 109 SER A CA 1
ATOM 846 C C . SER A 1 109 ? -4.422 6.859 1.549 1.00 92.44 109 SER A C 1
ATOM 848 O O . SER A 1 109 ? -5.152 6.765 2.534 1.00 92.44 109 SER A O 1
ATOM 850 N N . ALA A 1 110 ? -4.737 7.613 0.492 1.00 91.94 110 ALA A N 1
ATOM 851 C CA . ALA A 1 110 ? -5.949 8.423 0.428 1.00 91.94 110 ALA A CA 1
ATOM 852 C C . ALA A 1 110 ? -7.209 7.570 0.622 1.00 91.94 110 ALA A C 1
ATOM 854 O O . ALA A 1 110 ? -8.085 7.937 1.403 1.00 91.94 110 ALA A O 1
ATOM 855 N N . HIS A 1 111 ? -7.287 6.410 -0.035 1.00 91.25 111 HIS A N 1
ATOM 856 C CA . HIS A 1 111 ? -8.441 5.523 0.095 1.00 91.25 111 HIS A CA 1
ATOM 857 C C . HIS A 1 111 ? -8.459 4.762 1.414 1.00 91.25 111 HIS A C 1
ATOM 859 O O . HIS A 1 111 ? -9.506 4.692 2.039 1.00 91.25 111 HIS A O 1
ATOM 865 N N . PHE A 1 112 ? -7.321 4.257 1.887 1.00 92.19 112 PHE A N 1
ATOM 866 C CA . PHE A 1 112 ? -7.248 3.503 3.137 1.00 92.19 112 PHE A CA 1
ATOM 867 C C . PHE A 1 112 ? -7.601 4.363 4.357 1.00 92.19 112 PHE A C 1
ATOM 869 O O . PHE A 1 112 ? -8.412 3.957 5.183 1.00 92.19 112 PHE A O 1
ATOM 876 N N . ILE A 1 113 ? -7.036 5.566 4.454 1.00 92.19 113 ILE A N 1
ATOM 877 C CA . ILE A 1 113 ? -7.138 6.424 5.644 1.00 92.19 113 ILE A CA 1
ATOM 878 C C . ILE A 1 113 ? -8.509 7.092 5.759 1.00 92.19 113 ILE A C 1
ATOM 880 O O . ILE A 1 113 ? -8.977 7.375 6.859 1.00 92.19 113 ILE A O 1
ATOM 884 N N . THR A 1 114 ? -9.172 7.341 4.631 1.00 90.38 114 THR A N 1
ATOM 885 C CA . THR A 1 114 ? -10.511 7.946 4.617 1.00 90.38 114 THR A CA 1
ATOM 886 C C . THR A 1 114 ? -11.631 6.935 4.853 1.00 90.38 114 THR A C 1
ATOM 888 O O . THR A 1 114 ? -12.787 7.338 4.996 1.00 90.38 114 THR A O 1
ATOM 891 N N . ARG A 1 115 ? -11.319 5.633 4.939 1.00 90.00 115 ARG A N 1
ATOM 892 C CA . ARG A 1 115 ? -12.318 4.612 5.257 1.00 90.00 115 ARG A CA 1
ATOM 893 C C . ARG A 1 115 ? -12.912 4.831 6.651 1.00 90.00 115 ARG A C 1
ATOM 895 O O . ARG A 1 115 ? -12.165 5.076 7.598 1.00 90.00 115 ARG A O 1
ATOM 902 N N . PRO A 1 116 ? -14.230 4.642 6.818 1.00 87.00 116 PRO A N 1
ATOM 903 C CA . PRO A 1 116 ? -14.902 4.873 8.094 1.00 87.00 116 PRO A CA 1
ATOM 904 C C . PRO A 1 116 ? -14.428 3.938 9.217 1.00 87.00 116 PRO A C 1
ATOM 906 O O . PRO A 1 116 ? -14.470 4.334 10.371 1.00 87.00 116 PRO A O 1
ATOM 909 N N . ASP A 1 117 ? -13.957 2.725 8.904 1.00 87.19 117 ASP A N 1
ATOM 910 C CA . ASP A 1 117 ? -13.446 1.766 9.895 1.00 87.19 117 ASP A CA 1
ATOM 911 C C . ASP A 1 117 ? -11.978 2.003 10.300 1.00 87.19 117 ASP A C 1
ATOM 913 O O . ASP A 1 117 ? -11.525 1.454 11.300 1.00 87.19 117 ASP A O 1
ATOM 917 N N . ILE A 1 118 ? -11.232 2.806 9.535 1.00 89.12 118 ILE A N 1
ATOM 918 C CA . ILE A 1 118 ? -9.783 3.030 9.702 1.00 89.12 118 ILE A CA 1
ATOM 919 C C . ILE A 1 118 ? -9.470 4.459 10.141 1.00 89.12 118 ILE A C 1
ATOM 921 O O . ILE A 1 118 ? -8.485 4.673 10.849 1.00 89.12 118 ILE A O 1
ATOM 925 N N . LYS A 1 119 ? -10.297 5.429 9.740 1.00 87.50 119 LYS A N 1
ATOM 926 C CA . LYS A 1 119 ? -10.090 6.856 9.995 1.00 87.50 119 LYS A CA 1
ATOM 927 C C . LYS A 1 119 ? -9.784 7.131 11.466 1.00 87.50 119 LYS A C 1
ATOM 929 O O . LYS A 1 119 ? -8.739 7.693 11.767 1.00 87.50 119 LYS A O 1
ATOM 934 N N . ASP A 1 120 ? -10.627 6.653 12.372 1.00 87.69 120 ASP A N 1
ATOM 935 C CA . ASP A 1 120 ? -10.472 6.928 13.805 1.00 87.69 120 ASP A CA 1
ATOM 936 C C . ASP A 1 120 ? -9.256 6.215 14.431 1.00 87.69 120 ASP A C 1
ATOM 938 O O . ASP A 1 120 ? -8.825 6.566 15.524 1.00 87.69 120 ASP A O 1
ATOM 942 N N . LEU A 1 121 ? -8.681 5.219 13.744 1.00 88.75 121 LEU A N 1
ATOM 943 C CA . LEU A 1 121 ? -7.549 4.428 14.235 1.00 88.75 121 LEU A CA 1
ATOM 944 C C . LEU A 1 121 ? -6.188 4.967 13.780 1.00 88.75 121 LEU A C 1
ATOM 946 O O . LEU A 1 121 ? -5.224 4.911 14.541 1.00 88.75 121 LEU A O 1
ATOM 950 N N . TYR A 1 122 ? -6.082 5.427 12.530 1.00 91.19 122 TYR A N 1
ATOM 951 C CA . TYR A 1 122 ? -4.786 5.712 11.897 1.00 91.19 122 TYR A CA 1
ATOM 952 C C . TYR A 1 122 ? -4.655 7.125 11.324 1.00 91.19 122 TYR A C 1
ATOM 954 O O . TYR A 1 122 ? -3.552 7.491 10.922 1.00 91.19 122 TYR A O 1
ATOM 962 N N . PHE A 1 123 ? -5.731 7.920 11.260 1.00 91.12 123 PHE A N 1
ATOM 963 C CA . PHE A 1 123 ? -5.685 9.251 10.643 1.00 91.12 123 PHE A CA 1
ATOM 964 C C . PHE A 1 123 ? -4.693 10.180 11.352 1.00 91.12 123 PHE A C 1
ATOM 966 O O . PHE A 1 123 ? -3.798 10.721 10.704 1.00 91.12 123 PHE A O 1
ATOM 973 N N . ASP A 1 124 ? -4.800 10.309 12.675 1.00 91.56 124 ASP A N 1
ATOM 974 C CA . ASP A 1 124 ? -3.943 11.215 13.448 1.00 91.56 124 ASP A CA 1
ATOM 975 C C . ASP A 1 124 ? -2.468 10.778 13.411 1.00 91.56 124 ASP A C 1
ATOM 977 O O . ASP A 1 124 ? -1.587 11.597 13.146 1.00 91.56 124 ASP A O 1
ATOM 981 N N . ASP A 1 125 ? -2.192 9.475 13.579 1.00 92.56 125 ASP A N 1
ATOM 982 C CA . ASP A 1 125 ? -0.831 8.916 13.471 1.00 92.56 125 ASP A CA 1
ATOM 983 C C . ASP A 1 125 ? -0.235 9.128 12.070 1.00 92.56 125 ASP A C 1
ATOM 985 O O . ASP A 1 125 ? 0.960 9.391 11.918 1.00 92.56 125 ASP A O 1
ATOM 989 N N . PHE A 1 126 ? -1.053 9.033 11.020 1.00 92.00 126 PHE A N 1
ATOM 990 C CA . PHE A 1 126 ? -0.589 9.287 9.662 1.00 92.00 126 PHE A CA 1
ATOM 991 C C . PHE A 1 126 ? -0.245 10.756 9.425 1.00 92.00 126 PHE A C 1
ATOM 993 O O . PHE A 1 126 ? 0.799 11.045 8.843 1.00 92.00 126 PHE A O 1
ATOM 1000 N N . MET A 1 127 ? -1.097 11.680 9.876 1.00 92.12 127 MET A N 1
ATOM 1001 C CA . MET A 1 127 ? -0.869 13.117 9.703 1.00 92.12 127 MET A CA 1
ATOM 1002 C C . MET A 1 127 ? 0.369 13.581 10.471 1.00 92.12 127 MET A C 1
ATOM 1004 O O . MET A 1 127 ? 1.191 14.311 9.919 1.00 92.12 127 MET A O 1
ATOM 1008 N N . LEU A 1 128 ? 0.554 13.092 11.701 1.00 92.75 128 LEU A N 1
ATOM 1009 C CA . LEU A 1 128 ? 1.751 13.365 12.495 1.00 92.75 128 LEU A CA 1
ATOM 1010 C C . LEU A 1 128 ? 3.007 12.826 11.795 1.00 92.75 128 LEU A C 1
ATOM 1012 O O . LEU A 1 128 ? 4.006 13.531 11.667 1.00 92.75 128 LEU A O 1
ATOM 1016 N N . TRP A 1 129 ? 2.945 11.596 11.279 1.00 91.94 129 TRP A N 1
ATOM 1017 C CA . TRP A 1 129 ? 4.047 10.997 10.527 1.00 91.94 129 TRP A CA 1
ATOM 1018 C C . TRP A 1 129 ? 4.405 11.779 9.253 1.00 91.94 129 TRP A C 1
ATOM 1020 O O . TRP A 1 129 ? 5.593 11.951 8.967 1.00 91.94 129 TRP A O 1
ATOM 1030 N N . LEU A 1 130 ? 3.403 12.268 8.511 1.00 89.75 130 LEU A N 1
ATOM 1031 C CA . LEU A 1 130 ? 3.614 13.101 7.325 1.00 89.75 130 LEU A CA 1
ATOM 1032 C C . LEU A 1 130 ? 4.291 14.424 7.670 1.00 89.75 130 LEU A C 1
ATOM 1034 O O . LEU A 1 130 ? 5.219 14.816 6.972 1.00 89.75 130 LEU A O 1
ATOM 1038 N N . GLN A 1 131 ? 3.845 15.095 8.735 1.00 89.75 131 GLN A N 1
ATOM 1039 C CA . GLN A 1 131 ? 4.434 16.361 9.167 1.00 89.75 131 GLN A CA 1
ATOM 1040 C C . GLN A 1 131 ? 5.929 16.193 9.463 1.00 89.75 131 GLN A C 1
ATOM 1042 O O . GLN A 1 131 ? 6.747 16.931 8.923 1.00 89.75 131 GLN A O 1
ATOM 1047 N N . LEU A 1 132 ? 6.291 15.148 10.215 1.00 90.19 132 LEU A N 1
ATOM 1048 C CA . LEU A 1 132 ? 7.692 14.834 10.501 1.00 90.19 132 LEU A CA 1
ATOM 1049 C C . LEU A 1 132 ? 8.517 14.607 9.225 1.00 90.19 132 LEU A C 1
ATOM 1051 O O . LEU A 1 132 ? 9.649 15.064 9.151 1.00 90.19 132 LEU A O 1
ATOM 1055 N N . HIS A 1 133 ? 7.962 13.927 8.217 1.00 84.19 133 HIS A N 1
ATOM 1056 C CA . HIS A 1 133 ? 8.671 13.652 6.960 1.00 84.19 133 HIS A CA 1
ATOM 1057 C C . HIS A 1 133 ? 8.806 14.865 6.032 1.00 84.19 133 HIS A C 1
ATOM 1059 O O . HIS A 1 133 ? 9.670 14.846 5.165 1.00 84.19 133 HIS A O 1
ATOM 1065 N N . ILE A 1 134 ? 7.950 15.881 6.164 1.00 79.69 134 ILE A N 1
ATOM 1066 C CA . ILE A 1 134 ? 8.040 17.121 5.375 1.00 79.69 134 ILE A CA 1
ATOM 1067 C C . ILE A 1 134 ? 9.078 18.074 5.978 1.00 79.69 134 ILE A C 1
ATOM 1069 O O . ILE A 1 134 ? 9.753 18.785 5.238 1.00 79.69 134 ILE A O 1
ATOM 1073 N N . ASP A 1 135 ? 9.205 18.078 7.306 1.00 69.38 135 ASP A N 1
ATOM 1074 C CA . ASP A 1 135 ? 10.130 18.949 8.036 1.00 69.38 135 ASP A CA 1
ATOM 1075 C C . ASP A 1 135 ? 11.594 18.441 8.025 1.00 69.38 135 ASP A C 1
ATOM 1077 O O . ASP A 1 135 ? 12.478 19.123 8.550 1.00 69.38 135 ASP A O 1
ATOM 1081 N N . THR A 1 136 ? 11.856 17.262 7.440 1.00 58.12 136 THR A N 1
ATOM 1082 C CA . THR A 1 136 ? 13.189 16.627 7.334 1.00 58.12 136 THR A CA 1
ATOM 1083 C C . THR A 1 136 ? 13.770 16.772 5.930 1.00 58.12 136 THR A C 1
ATOM 1085 O O . THR A 1 136 ? 14.985 17.054 5.824 1.00 58.12 136 THR A O 1
#

Solvent-accessible surface area (backbone atoms only — not comparable to full-atom values): 7751 Å² total; per-residue (Å²): 110,70,60,57,53,29,42,53,52,46,54,48,27,73,78,71,36,56,68,63,54,57,75,71,51,85,78,56,78,80,49,50,63,62,46,47,56,50,42,71,69,43,55,72,83,39,74,87,47,40,42,35,38,27,48,38,34,39,50,51,22,56,50,45,63,50,96,68,71,62,74,78,72,42,85,79,49,92,86,57,81,44,57,65,58,52,54,50,52,51,36,55,56,35,55,75,36,97,46,87,34,30,65,23,28,51,50,20,45,57,36,44,43,68,30,86,91,36,28,90,78,45,37,68,63,48,53,54,52,50,53,58,64,70,78,104

Mean predicted aligned error: 5.39 Å

Organism: Amblyomma americanum (NCBI:txid6943)

Sequence (136 aa):
MLHTCMGFLVVVTQAR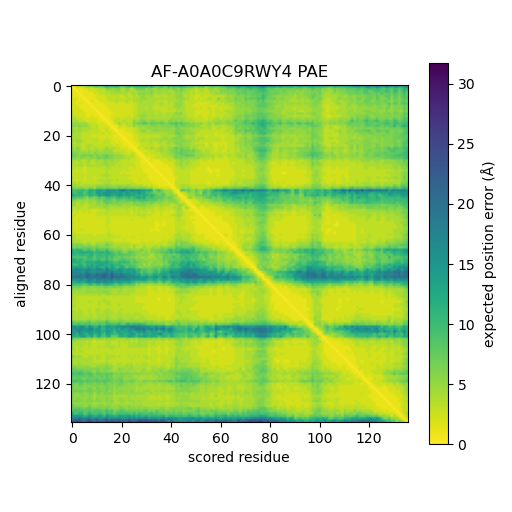GYKLVVNHLPHEVSDIEPVLRLAERTAPDSFELRPTSYMLLLWLGVLSMVPFQLSRFDSGDSNTKPVSKRIFDVIKANLSAVSKANSASSFLSAHFITRPDIKDLYFDDFMLWLQLHIDT